Protein AF-T1JKF8-F1 (afdb_monomer_lite)

Radius of gyration: 16.19 Å; chains: 1; bounding box: 33×34×42 Å

Sequence (92 aa):
MYLGGRFTVFPNGILHIRDVNAGDGGRHYRCRTQHRLTGEIRLSNTAGRLLITEPQSSVPPRITHSMGMVEAYQGDAVELPCAAQGSPTPAY

pLDDT: mean 88.0, std 9.65, range [38.31, 98.0]

Organism: Strigamia maritima (NCBI:txid126957)

Structure (mmCIF, N/CA/C/O backbone):
data_AF-T1JKF8-F1
#
_entry.id   AF-T1JKF8-F1
#
loop_
_atom_site.group_PDB
_atom_site.id
_atom_site.type_symbol
_atom_site.label_atom_id
_atom_site.label_alt_id
_atom_site.label_comp_id
_atom_site.label_asym_id
_atom_site.label_entity_id
_atom_site.label_seq_id
_atom_site.pdbx_PDB_ins_code
_atom_site.Cartn_x
_atom_site.Cartn_y
_atom_site.Cartn_z
_atom_site.occupancy
_atom_site.B_iso_or_equiv
_atom_site.auth_seq_id
_atom_site.auth_comp_id
_atom_site.auth_asym_id
_atom_site.auth_atom_id
_atom_site.pdbx_PDB_model_num
ATOM 1 N N . MET A 1 1 ? -17.302 -8.047 3.059 1.00 38.31 1 MET A N 1
ATOM 2 C CA . MET A 1 1 ? -17.001 -8.222 1.623 1.00 38.31 1 MET A CA 1
ATOM 3 C C . MET A 1 1 ? -16.116 -7.068 1.175 1.00 38.31 1 MET A C 1
ATOM 5 O O . MET A 1 1 ? -16.636 -6.010 0.845 1.00 38.31 1 MET A O 1
ATOM 9 N N . TYR A 1 2 ? -14.792 -7.223 1.221 1.00 51.09 2 TYR A N 1
ATOM 10 C CA . TYR A 1 2 ? -13.895 -6.276 0.556 1.00 51.09 2 TYR A CA 1
ATOM 11 C C . TYR A 1 2 ? -13.829 -6.693 -0.912 1.00 51.09 2 TYR A C 1
ATOM 13 O O . TYR A 1 2 ? -13.073 -7.583 -1.283 1.00 51.09 2 TYR A O 1
ATOM 21 N N . LEU A 1 3 ? -14.704 -6.118 -1.738 1.00 53.41 3 LEU A N 1
ATOM 22 C CA . LEU A 1 3 ? -14.595 -6.220 -3.193 1.00 53.41 3 LEU A CA 1
ATOM 23 C C . LEU A 1 3 ? -13.277 -5.533 -3.571 1.00 53.41 3 LEU A C 1
ATOM 25 O O . LEU A 1 3 ? -13.197 -4.307 -3.572 1.00 53.41 3 LEU A O 1
ATOM 29 N N . GLY A 1 4 ? -12.223 -6.336 -3.737 1.00 60.03 4 GLY A N 1
ATOM 30 C CA . GLY A 1 4 ? -10.835 -5.887 -3.813 1.00 60.03 4 GLY A CA 1
ATOM 31 C C . GLY A 1 4 ? -10.607 -4.924 -4.969 1.00 60.03 4 GLY A C 1
ATOM 32 O O . GLY A 1 4 ? -10.441 -5.337 -6.114 1.00 60.03 4 GLY A O 1
ATOM 33 N N . GLY A 1 5 ? -10.593 -3.632 -4.654 1.00 78.62 5 GLY A N 1
ATOM 34 C CA . GLY A 1 5 ? -10.136 -2.598 -5.564 1.00 78.62 5 GLY A CA 1
ATOM 35 C C . GLY A 1 5 ? -8.612 -2.579 -5.649 1.00 78.62 5 GLY A C 1
ATOM 36 O O . GLY A 1 5 ? -7.902 -3.264 -4.910 1.00 78.62 5 GLY A O 1
ATOM 37 N N . ARG A 1 6 ? -8.096 -1.714 -6.523 1.00 87.69 6 ARG A N 1
ATOM 38 C CA . ARG A 1 6 ? -6.657 -1.458 -6.673 1.00 87.69 6 ARG A CA 1
ATOM 39 C C . ARG A 1 6 ? -5.945 -1.192 -5.338 1.00 87.69 6 ARG A C 1
ATOM 41 O O . ARG A 1 6 ? -4.803 -1.595 -5.168 1.00 87.69 6 ARG A O 1
ATOM 48 N N . PHE A 1 7 ? -6.630 -0.547 -4.395 1.00 89.50 7 PHE A N 1
ATOM 49 C CA . PHE A 1 7 ? -6.164 -0.302 -3.031 1.00 89.50 7 PHE A CA 1
ATOM 50 C C . PHE A 1 7 ? -6.986 -1.157 -2.066 1.00 89.50 7 PHE A C 1
ATOM 52 O O . PHE A 1 7 ? -8.202 -0.993 -1.990 1.00 89.50 7 PHE A O 1
ATOM 59 N N . THR A 1 8 ? -6.334 -2.049 -1.324 1.00 86.69 8 THR A N 1
ATOM 60 C CA . THR A 1 8 ? -6.983 -2.923 -0.337 1.00 86.69 8 THR A CA 1
ATOM 61 C C . THR A 1 8 ? -6.212 -2.868 0.975 1.00 86.69 8 THR A C 1
ATOM 63 O O . THR A 1 8 ? -4.987 -2.919 0.966 1.00 86.69 8 THR A O 1
ATOM 66 N N . VAL A 1 9 ? -6.910 -2.753 2.106 1.00 86.62 9 VAL A N 1
ATOM 67 C CA . VAL A 1 9 ? -6.293 -2.855 3.436 1.00 86.62 9 VAL A CA 1
ATOM 68 C C . VAL A 1 9 ? -6.631 -4.223 4.007 1.00 86.62 9 VAL A C 1
ATOM 70 O O . VAL A 1 9 ? -7.804 -4.533 4.196 1.00 86.62 9 VAL A O 1
ATOM 73 N N . PHE A 1 10 ? -5.606 -5.029 4.258 1.00 79.88 10 PHE A N 1
ATOM 74 C CA . PHE A 1 10 ? -5.753 -6.339 4.877 1.00 79.88 10 PHE A CA 1
ATOM 75 C C . PHE A 1 10 ? -6.225 -6.212 6.335 1.00 79.88 10 PHE A C 1
ATOM 77 O O . PHE A 1 10 ? -5.954 -5.193 6.980 1.00 79.88 10 PHE A O 1
ATOM 84 N N . PRO A 1 11 ? -6.863 -7.251 6.907 1.00 79.56 11 PRO A N 1
ATOM 85 C CA . PRO A 1 11 ? -7.299 -7.250 8.308 1.00 79.56 11 PRO A CA 1
ATOM 86 C C . PRO A 1 11 ? -6.174 -6.979 9.319 1.00 79.56 11 PRO A C 1
ATOM 88 O O . PRO A 1 11 ? -6.421 -6.440 10.394 1.00 79.56 11 PRO A O 1
ATOM 91 N N . ASN A 1 12 ? -4.926 -7.294 8.961 1.00 78.69 12 ASN A N 1
ATOM 92 C CA . ASN A 1 12 ? -3.736 -6.994 9.764 1.00 78.69 12 ASN A CA 1
ATOM 93 C C . ASN A 1 12 ? -3.269 -5.521 9.673 1.00 78.69 12 ASN A C 1
ATOM 95 O O . ASN A 1 12 ? -2.248 -5.165 10.258 1.00 78.69 12 ASN A O 1
ATOM 99 N N . GLY A 1 13 ? -3.986 -4.663 8.940 1.00 86.50 13 GLY A N 1
ATOM 100 C CA . GLY A 1 13 ? -3.697 -3.235 8.794 1.00 86.50 13 GLY A CA 1
ATOM 101 C C . GLY A 1 13 ? -2.728 -2.878 7.663 1.00 86.50 13 GLY A C 1
ATOM 102 O O . GLY A 1 13 ? -2.366 -1.708 7.526 1.00 86.50 13 GLY A O 1
ATOM 103 N N . ILE A 1 14 ? -2.305 -3.843 6.840 1.00 86.75 14 ILE A N 1
ATOM 104 C CA . ILE A 1 14 ? -1.386 -3.599 5.721 1.00 86.75 14 ILE A CA 1
ATOM 105 C C . ILE A 1 14 ? -2.146 -3.073 4.503 1.00 86.75 14 IL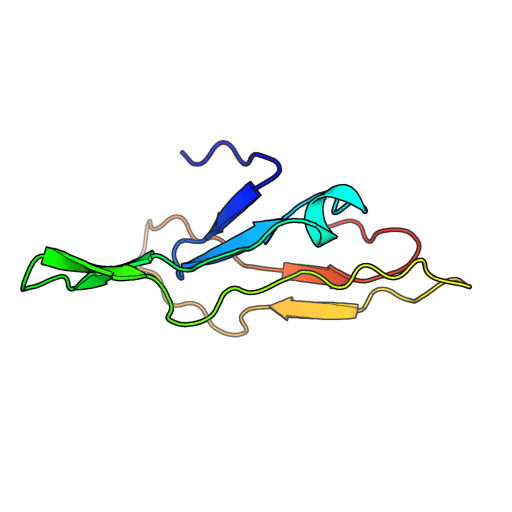E A C 1
ATOM 107 O O . ILE A 1 14 ? -3.128 -3.666 4.067 1.00 86.75 14 ILE A O 1
ATOM 111 N N . LEU A 1 15 ? -1.649 -1.988 3.906 1.00 89.94 15 LEU A N 1
ATOM 112 C CA . LEU A 1 15 ? -2.130 -1.486 2.621 1.00 89.94 15 LEU A CA 1
ATOM 113 C C . LEU A 1 15 ? -1.447 -2.233 1.468 1.00 89.94 15 LEU A C 1
ATOM 115 O O . LEU A 1 15 ? -0.235 -2.139 1.285 1.00 89.94 15 LEU A O 1
ATOM 119 N N . HIS A 1 16 ? -2.244 -2.918 0.660 1.00 85.69 16 HIS A N 1
ATOM 120 C CA . HIS A 1 16 ? -1.844 -3.559 -0.581 1.00 85.69 16 HIS A CA 1
ATOM 121 C C . HIS A 1 16 ? -2.337 -2.751 -1.785 1.00 85.69 16 HIS A C 1
ATOM 123 O O . HIS A 1 16 ? -3.515 -2.390 -1.867 1.00 85.69 16 HIS A O 1
ATOM 129 N N . ILE A 1 17 ? -1.427 -2.464 -2.718 1.00 89.19 17 ILE A N 1
ATOM 130 C CA . ILE A 1 17 ? -1.694 -1.672 -3.922 1.00 89.19 17 ILE A CA 1
ATOM 131 C C . ILE A 1 17 ? -1.370 -2.538 -5.135 1.00 89.19 17 ILE A C 1
ATOM 133 O O . ILE A 1 17 ? -0.226 -2.949 -5.315 1.00 89.19 17 ILE A O 1
ATOM 137 N N . ARG A 1 18 ? -2.386 -2.820 -5.948 1.00 84.69 18 ARG A N 1
ATOM 138 C CA . ARG A 1 18 ? -2.272 -3.570 -7.203 1.00 84.69 18 ARG A CA 1
ATOM 139 C C . ARG A 1 18 ? -1.956 -2.625 -8.357 1.00 84.69 18 ARG A C 1
ATOM 141 O O . ARG A 1 18 ? -2.300 -1.442 -8.303 1.00 84.69 18 ARG A O 1
ATOM 148 N N . ASP A 1 19 ? -1.308 -3.153 -9.391 1.00 85.69 19 ASP A N 1
ATOM 149 C CA . ASP A 1 19 ? -0.977 -2.424 -10.621 1.00 85.69 19 ASP A CA 1
ATOM 150 C C . ASP A 1 19 ? -0.348 -1.054 -10.335 1.00 85.69 19 ASP A C 1
ATOM 152 O O . ASP A 1 19 ? -0.845 -0.019 -10.783 1.00 85.69 19 ASP A O 1
ATOM 156 N N . VAL A 1 20 ? 0.689 -1.030 -9.490 1.00 88.88 20 VAL A N 1
ATOM 157 C CA . VAL A 1 20 ? 1.380 0.202 -9.080 1.00 88.88 20 VAL A CA 1
ATOM 158 C C . VAL A 1 20 ? 1.906 0.935 -10.314 1.00 88.88 20 VAL A C 1
ATOM 160 O O . VAL A 1 20 ? 2.539 0.334 -11.176 1.00 88.88 20 VAL A O 1
ATOM 163 N N . ASN A 1 21 ? 1.660 2.243 -10.391 1.00 89.56 21 ASN A N 1
ATOM 164 C CA . ASN A 1 21 ? 2.104 3.097 -11.492 1.00 89.56 21 ASN A CA 1
ATOM 165 C C . ASN A 1 21 ? 2.788 4.366 -10.977 1.00 89.56 21 ASN A C 1
ATOM 167 O O . ASN A 1 21 ? 2.647 4.724 -9.810 1.00 89.56 21 ASN A O 1
ATOM 171 N N . ALA A 1 22 ? 3.493 5.085 -11.856 1.00 90.50 22 ALA A N 1
ATOM 172 C CA . ALA A 1 22 ? 4.265 6.278 -11.493 1.00 90.50 22 ALA A CA 1
ATOM 173 C C . ALA A 1 22 ? 3.470 7.333 -10.688 1.00 90.50 22 ALA A C 1
ATOM 175 O O . ALA A 1 22 ? 4.033 8.004 -9.821 1.00 90.50 22 ALA A O 1
ATOM 176 N N . GLY A 1 23 ? 2.155 7.446 -10.913 1.00 92.31 23 GLY A N 1
ATOM 177 C CA . GLY A 1 23 ? 1.283 8.358 -10.171 1.00 92.31 23 GLY A CA 1
ATOM 178 C C . GLY A 1 23 ? 1.151 8.020 -8.682 1.00 92.31 23 GLY A C 1
ATOM 179 O O . GLY A 1 23 ? 0.917 8.913 -7.867 1.00 92.31 23 GLY A O 1
ATOM 180 N N . ASP A 1 24 ? 1.347 6.761 -8.293 1.00 93.12 24 ASP A N 1
ATOM 181 C CA . ASP A 1 24 ? 1.279 6.342 -6.891 1.00 93.12 24 ASP A CA 1
ATOM 182 C C . ASP A 1 24 ? 2.515 6.762 -6.089 1.00 93.12 24 ASP A C 1
ATOM 184 O O . ASP A 1 24 ? 2.415 6.935 -4.874 1.00 93.12 24 ASP A O 1
ATOM 188 N N . GLY A 1 25 ? 3.658 6.974 -6.750 1.00 92.19 25 GLY A N 1
ATOM 189 C CA . GLY A 1 25 ? 4.886 7.470 -6.117 1.00 92.19 25 GLY A CA 1
ATOM 190 C C . GLY A 1 25 ? 4.790 8.934 -5.678 1.00 92.19 25 GLY A C 1
ATOM 191 O O . GLY A 1 25 ? 5.458 9.356 -4.733 1.00 92.19 25 GLY A O 1
ATOM 192 N N . GLY A 1 26 ? 3.899 9.705 -6.311 1.00 91.00 26 GLY A N 1
ATOM 193 C CA . GLY A 1 26 ? 3.590 11.081 -5.918 1.00 91.00 26 GLY A CA 1
ATOM 194 C C . GLY A 1 26 ? 2.692 11.192 -4.680 1.00 91.00 26 GLY A C 1
ATOM 195 O O . GLY A 1 26 ? 2.552 12.281 -4.122 1.00 91.00 26 GLY A O 1
ATOM 196 N N . ARG A 1 27 ? 2.077 10.088 -4.234 1.00 92.44 27 ARG A N 1
ATOM 197 C CA . ARG A 1 27 ? 1.137 10.079 -3.106 1.00 92.44 27 ARG A CA 1
ATOM 198 C C . ARG A 1 27 ? 1.853 9.907 -1.768 1.00 92.44 27 ARG A C 1
ATOM 200 O O . ARG A 1 27 ? 2.883 9.247 -1.656 1.00 92.44 27 ARG A O 1
ATOM 207 N N . HIS A 1 28 ? 1.248 10.477 -0.731 1.00 94.44 28 HIS A N 1
ATOM 208 C CA . HIS A 1 28 ? 1.653 10.298 0.657 1.00 94.44 28 HIS A CA 1
ATOM 209 C C . HIS A 1 28 ? 0.685 9.356 1.368 1.00 94.44 28 HIS A C 1
ATOM 211 O O . HIS A 1 28 ? -0.485 9.689 1.551 1.00 94.44 28 HIS A O 1
ATOM 217 N N . TYR A 1 29 ? 1.182 8.207 1.812 1.00 95.38 29 TYR A N 1
ATOM 218 C CA . TYR A 1 29 ? 0.395 7.219 2.541 1.00 95.38 29 TYR A CA 1
ATOM 219 C C . TYR A 1 29 ? 0.607 7.387 4.045 1.00 95.38 29 TYR A C 1
ATOM 221 O O . TYR A 1 29 ? 1.740 7.501 4.513 1.00 95.38 29 TYR A O 1
ATOM 229 N N . ARG A 1 30 ? -0.478 7.403 4.821 1.00 96.12 30 ARG A N 1
ATOM 230 C CA . ARG A 1 30 ? -0.433 7.453 6.288 1.00 96.12 30 ARG A CA 1
ATOM 231 C C . ARG A 1 30 ? -1.304 6.358 6.878 1.00 96.12 30 ARG A C 1
ATOM 233 O O . ARG A 1 30 ? -2.387 6.088 6.365 1.00 96.12 30 ARG A O 1
ATOM 240 N N . CYS A 1 31 ? -0.837 5.772 7.974 1.00 95.50 31 CYS A N 1
ATOM 241 C CA . CYS A 1 31 ? -1.654 4.867 8.769 1.00 95.50 31 CYS A CA 1
ATOM 242 C C . CYS A 1 31 ? -2.536 5.685 9.716 1.00 95.50 31 CYS A C 1
ATOM 244 O O . CYS A 1 31 ? -2.097 6.704 10.256 1.00 95.50 31 CYS A O 1
ATOM 246 N N . ARG A 1 32 ? -3.774 5.232 9.915 1.00 95.62 32 ARG A N 1
ATOM 247 C CA . ARG A 1 32 ? -4.696 5.754 10.921 1.00 95.62 32 ARG A CA 1
ATOM 248 C C . ARG A 1 32 ? -4.975 4.645 11.923 1.00 95.62 32 ARG A C 1
ATOM 250 O O . ARG A 1 32 ? -5.638 3.672 11.576 1.00 95.62 32 ARG A O 1
ATOM 257 N N . THR A 1 33 ? -4.496 4.803 13.147 1.00 94.81 33 THR A N 1
ATOM 258 C CA . THR A 1 33 ? -4.776 3.873 14.240 1.00 94.81 33 THR A CA 1
ATOM 259 C C . THR A 1 33 ? -5.915 4.404 15.096 1.00 94.81 33 THR A C 1
ATOM 261 O O . THR A 1 33 ? -6.110 5.615 15.214 1.00 94.81 33 THR A O 1
ATOM 264 N N . GLN A 1 34 ? -6.684 3.491 15.682 1.00 96.06 34 GLN A N 1
ATOM 265 C CA . GLN A 1 34 ? -7.715 3.811 16.660 1.00 96.06 34 GLN A CA 1
ATOM 26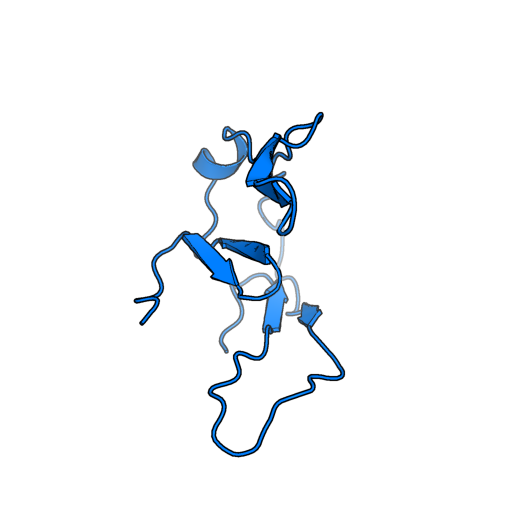6 C C . GLN A 1 34 ? -7.468 2.986 17.916 1.00 96.06 34 GLN A C 1
ATOM 268 O O . GLN A 1 34 ? -7.399 1.758 17.858 1.00 96.06 34 GLN A O 1
ATOM 273 N N . HIS A 1 35 ? -7.334 3.657 19.054 1.00 96.50 35 HIS A N 1
ATOM 274 C CA . HIS A 1 35 ? -7.185 2.983 20.329 1.00 96.50 35 HIS A CA 1
ATOM 275 C C . HIS A 1 35 ? -8.535 2.409 20.774 1.00 96.50 35 HIS A C 1
ATOM 277 O O . HIS A 1 35 ? -9.499 3.148 20.967 1.00 96.50 35 HIS A O 1
ATOM 283 N N . ARG A 1 36 ? -8.616 1.085 20.950 1.00 95.94 36 ARG A N 1
ATOM 284 C CA . ARG A 1 36 ? -9.892 0.380 21.171 1.00 95.94 36 ARG A CA 1
ATOM 285 C C . ARG A 1 36 ? -10.638 0.824 22.436 1.00 95.94 36 ARG A C 1
ATOM 287 O O . ARG A 1 36 ? -11.860 0.809 22.441 1.00 95.94 36 ARG A O 1
ATOM 294 N N . LEU A 1 37 ? -9.916 1.185 23.500 1.00 97.94 37 LEU A N 1
ATOM 295 C CA . LEU A 1 37 ? -10.517 1.509 24.804 1.00 97.94 37 LEU A CA 1
ATOM 296 C C . LEU A 1 37 ? -10.930 2.979 24.924 1.00 97.94 37 LEU A C 1
ATOM 298 O O . LEU A 1 37 ? -11.980 3.281 25.474 1.00 97.94 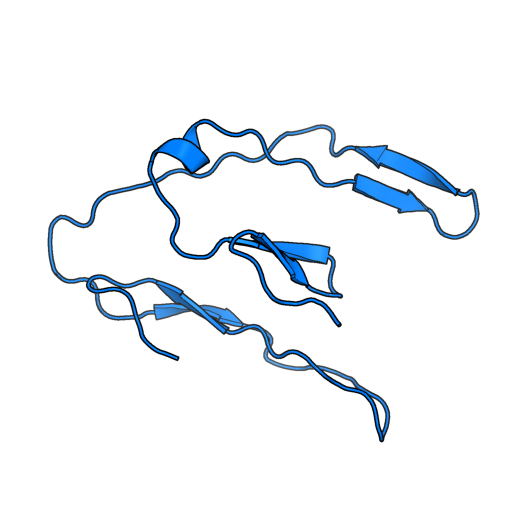37 LEU A O 1
ATOM 302 N N . THR A 1 38 ? -10.090 3.892 24.432 1.00 97.56 38 THR A N 1
ATOM 303 C CA . THR A 1 38 ? -10.312 5.346 24.562 1.00 97.56 38 THR A CA 1
ATOM 304 C C . THR A 1 38 ? -10.992 5.944 23.337 1.00 97.56 38 THR A C 1
ATOM 306 O O . THR A 1 38 ? -11.471 7.070 23.391 1.00 97.56 38 THR A O 1
ATOM 309 N N . GLY A 1 39 ? -10.995 5.224 22.214 1.00 96.94 39 GLY A N 1
ATOM 310 C CA . GLY A 1 39 ? -11.473 5.720 20.929 1.00 96.94 39 GLY A CA 1
ATOM 311 C C . GLY A 1 39 ? -10.539 6.729 20.257 1.00 96.94 39 GLY A C 1
ATOM 312 O O . GLY A 1 39 ? -10.875 7.204 19.174 1.00 96.94 39 GLY A O 1
ATOM 313 N N . GLU A 1 40 ? -9.380 7.049 20.849 1.00 98.00 40 GLU A N 1
ATOM 314 C CA . GLU A 1 40 ? -8.440 8.029 20.294 1.00 98.00 40 GLU A CA 1
ATOM 315 C C . GLU A 1 40 ? -7.962 7.584 18.909 1.00 98.00 40 GLU A C 1
ATOM 317 O O . GLU A 1 40 ? -7.460 6.471 18.735 1.00 98.00 40 GLU A O 1
ATOM 322 N N . ILE A 1 41 ? -8.108 8.468 17.923 1.00 97.38 41 ILE A N 1
ATOM 323 C CA . ILE A 1 41 ? -7.627 8.248 16.562 1.00 97.38 41 ILE A CA 1
ATOM 324 C C . ILE A 1 41 ? -6.342 9.039 16.370 1.00 97.38 41 ILE A C 1
ATOM 326 O O . ILE A 1 41 ? -6.324 10.256 16.548 1.00 97.38 41 ILE A O 1
ATOM 330 N N . ARG A 1 42 ? -5.278 8.359 15.940 1.00 97.44 42 ARG A N 1
ATOM 331 C CA . ARG A 1 42 ? -3.996 8.992 15.625 1.00 97.44 42 ARG A CA 1
ATOM 332 C C . ARG A 1 42 ? -3.551 8.634 14.220 1.00 97.44 42 ARG A C 1
ATOM 334 O O . ARG A 1 42 ? -3.678 7.497 13.769 1.00 97.44 42 ARG A O 1
ATOM 341 N N . LEU A 1 43 ? -3.009 9.627 13.527 1.00 97.19 43 LEU A N 1
ATOM 342 C CA . LEU A 1 43 ? -2.291 9.411 12.278 1.00 97.19 43 LEU A CA 1
ATOM 343 C C . LEU A 1 43 ? -0.821 9.131 12.575 1.00 97.19 43 LEU A C 1
ATOM 345 O O . LEU A 1 43 ? -0.272 9.616 13.565 1.00 97.19 43 LEU A O 1
ATOM 349 N N . SER A 1 44 ? -0.174 8.374 11.694 1.00 96.44 44 SER A N 1
ATOM 350 C CA . SER A 1 44 ? 1.275 8.211 11.738 1.00 96.44 44 SER A CA 1
ATOM 351 C C . SER A 1 44 ? 1.974 9.573 11.638 1.00 96.44 44 SER A C 1
ATOM 353 O O . SER A 1 44 ? 1.644 10.392 10.776 1.00 96.44 44 SER A O 1
ATOM 355 N N . ASN A 1 45 ? 2.969 9.799 12.504 1.00 96.44 45 ASN A N 1
ATOM 356 C CA . ASN A 1 45 ? 3.762 11.037 12.515 1.00 96.44 45 ASN A CA 1
ATOM 357 C C . ASN A 1 45 ? 4.471 11.270 11.170 1.00 96.44 45 ASN A C 1
ATOM 359 O O . ASN A 1 45 ? 4.659 12.405 10.738 1.00 96.44 45 ASN A O 1
ATOM 363 N N . THR A 1 46 ? 4.839 10.185 10.489 1.00 95.94 46 THR A N 1
ATOM 364 C CA . THR A 1 46 ? 5.461 10.198 9.167 1.00 95.94 46 THR A CA 1
ATOM 365 C C . THR A 1 46 ? 4.480 9.726 8.095 1.00 95.94 46 THR A C 1
ATOM 367 O O . THR A 1 46 ? 3.528 8.989 8.365 1.00 95.94 46 THR A O 1
ATOM 370 N N . ALA A 1 47 ? 4.699 10.176 6.860 1.00 95.44 47 ALA A N 1
ATOM 371 C CA . ALA A 1 47 ? 4.014 9.656 5.683 1.00 95.44 47 ALA A CA 1
ATOM 372 C C . ALA A 1 47 ? 4.978 8.786 4.874 1.00 95.44 47 ALA A C 1
ATOM 374 O O . ALA A 1 47 ? 6.093 9.216 4.581 1.00 95.44 47 ALA A O 1
ATOM 375 N N . GLY A 1 48 ? 4.530 7.595 4.488 1.00 94.06 48 GLY A N 1
ATOM 376 C CA . GLY A 1 48 ? 5.226 6.738 3.538 1.00 94.06 48 GLY A CA 1
ATOM 377 C C . GLY A 1 48 ? 5.049 7.236 2.105 1.00 94.06 48 GLY A C 1
ATOM 378 O O . GLY A 1 48 ? 4.034 7.848 1.761 1.00 94.06 48 GLY A O 1
ATOM 379 N N . ARG A 1 49 ? 6.040 6.955 1.263 1.00 94.56 49 ARG A N 1
ATOM 380 C CA . ARG A 1 49 ? 5.999 7.159 -0.189 1.00 94.56 49 ARG A CA 1
ATOM 381 C C . ARG A 1 49 ? 6.469 5.885 -0.876 1.00 94.56 49 ARG A C 1
ATOM 383 O O . ARG A 1 49 ? 7.261 5.139 -0.305 1.00 94.56 49 ARG A O 1
ATOM 390 N N . LEU A 1 50 ? 5.993 5.659 -2.094 1.00 92.50 50 LEU A N 1
ATOM 391 C CA . LEU A 1 50 ? 6.458 4.557 -2.930 1.00 92.50 50 LEU A CA 1
ATOM 392 C C . LEU A 1 50 ? 7.580 5.056 -3.837 1.00 92.50 50 LEU A C 1
ATOM 394 O O . LEU A 1 50 ? 7.406 6.049 -4.543 1.00 92.50 50 LEU A O 1
ATOM 398 N N . LEU A 1 51 ? 8.713 4.358 -3.830 1.00 91.12 51 LEU A N 1
ATOM 399 C CA . LEU A 1 51 ? 9.745 4.529 -4.845 1.00 91.12 51 LEU A CA 1
ATOM 400 C C . LEU A 1 51 ? 9.472 3.530 -5.967 1.00 91.12 51 LEU A C 1
ATOM 402 O O . LEU A 1 51 ? 9.484 2.324 -5.734 1.00 91.12 51 LEU A O 1
ATOM 406 N N . ILE A 1 52 ? 9.200 4.040 -7.163 1.00 90.00 52 ILE A N 1
ATOM 407 C CA . ILE A 1 52 ? 8.830 3.226 -8.320 1.00 90.00 52 ILE A CA 1
ATOM 408 C C . ILE A 1 52 ? 9.999 3.248 -9.292 1.00 90.00 52 ILE A C 1
ATOM 410 O O . ILE A 1 52 ? 10.417 4.315 -9.737 1.00 90.00 52 ILE A O 1
ATOM 414 N N . THR A 1 53 ? 10.536 2.069 -9.583 1.00 88.00 53 THR A N 1
ATOM 415 C CA . THR A 1 53 ? 11.693 1.884 -10.458 1.00 88.00 53 THR A CA 1
ATOM 416 C C . THR A 1 53 ? 11.311 1.003 -11.631 1.00 88.00 53 THR A C 1
ATOM 418 O O . THR A 1 53 ? 10.803 -0.098 -11.421 1.00 88.00 53 THR A O 1
ATOM 421 N N . GLU A 1 54 ? 11.606 1.460 -12.844 1.00 85.00 54 GLU A N 1
ATOM 422 C CA . GLU A 1 54 ? 11.412 0.653 -14.046 1.00 85.00 54 GLU A CA 1
ATOM 423 C C . GLU A 1 54 ? 12.546 -0.387 -14.171 1.00 85.00 54 GLU A C 1
ATOM 425 O O . GLU A 1 54 ? 13.728 -0.012 -14.130 1.00 85.00 54 GLU A O 1
ATOM 430 N N . PRO A 1 55 ? 12.230 -1.687 -14.293 1.00 85.44 55 PRO A N 1
ATOM 431 C CA . PRO A 1 55 ? 13.231 -2.734 -14.457 1.00 85.44 55 PRO A CA 1
ATOM 432 C C . PRO A 1 55 ? 13.972 -2.587 -15.796 1.00 85.44 55 PRO A C 1
ATOM 434 O O . PRO A 1 55 ? 13.364 -2.521 -16.857 1.00 85.44 55 PRO A O 1
ATOM 437 N N . GLN A 1 56 ? 15.307 -2.586 -15.753 1.00 87.75 56 GLN A N 1
ATOM 438 C CA . GLN A 1 56 ? 16.162 -2.480 -16.951 1.00 87.75 56 GLN A CA 1
ATOM 439 C C . GLN A 1 56 ? 16.323 -3.813 -17.705 1.00 87.75 56 GLN A C 1
ATOM 441 O O . GLN A 1 56 ? 16.802 -3.850 -18.833 1.00 87.75 56 GLN A O 1
ATOM 446 N N . SER A 1 57 ? 15.975 -4.928 -17.061 1.00 91.12 57 SER A N 1
ATOM 447 C CA . SER A 1 57 ? 16.052 -6.285 -17.609 1.00 91.12 57 SER A CA 1
ATOM 448 C C . SER A 1 57 ? 15.009 -7.179 -16.933 1.00 91.12 57 SER A C 1
ATOM 450 O O . SER A 1 57 ? 14.306 -6.732 -16.021 1.00 91.12 57 SER A O 1
ATOM 452 N N . SER A 1 58 ? 14.892 -8.435 -17.371 1.00 92.69 58 SER A N 1
ATOM 453 C CA . SER A 1 58 ? 14.015 -9.392 -16.698 1.00 92.69 58 SER A CA 1
ATOM 454 C C . SER A 1 58 ? 14.507 -9.649 -15.273 1.00 92.69 58 SER A C 1
ATOM 456 O O . SER A 1 58 ? 15.684 -9.925 -15.045 1.00 92.69 58 SER A O 1
ATOM 458 N N . VAL A 1 59 ? 13.589 -9.554 -14.316 1.00 92.62 59 VAL A N 1
ATOM 459 C CA . VAL A 1 59 ? 13.843 -9.794 -12.896 1.00 92.62 59 VAL A CA 1
ATOM 460 C C . VAL A 1 59 ? 13.005 -11.002 -12.486 1.00 92.62 59 VAL A C 1
ATOM 462 O O . VAL A 1 59 ? 11.777 -10.932 -12.601 1.00 92.62 59 VAL A O 1
ATOM 465 N N . PRO A 1 60 ? 13.616 -12.105 -12.015 1.00 92.81 60 PRO A N 1
ATOM 466 C CA . PRO A 1 60 ? 12.864 -13.283 -11.606 1.00 92.81 60 PRO A CA 1
ATOM 467 C C . PRO A 1 60 ? 11.915 -12.951 -10.444 1.00 92.81 60 PRO A C 1
ATOM 469 O O . PRO A 1 60 ? 12.255 -12.124 -9.591 1.00 92.81 60 PRO A O 1
ATOM 472 N N . PRO A 1 61 ? 10.735 -13.593 -10.387 1.00 92.69 61 PRO A N 1
ATOM 473 C CA . PRO A 1 61 ? 9.764 -13.349 -9.334 1.00 92.69 61 PRO A CA 1
ATOM 474 C C . PRO A 1 61 ? 10.347 -13.710 -7.965 1.00 92.69 61 PRO A C 1
ATOM 476 O O . PRO A 1 61 ? 10.875 -14.804 -7.762 1.00 92.69 61 PRO A O 1
ATOM 479 N N . ARG A 1 62 ? 10.211 -12.801 -7.001 1.00 91.88 62 ARG A N 1
ATOM 480 C CA . ARG A 1 62 ? 10.585 -13.017 -5.603 1.00 91.88 62 ARG A CA 1
ATOM 481 C C . ARG A 1 62 ? 9.450 -12.589 -4.691 1.00 91.88 62 ARG A C 1
ATOM 483 O O . ARG A 1 62 ? 8.964 -11.467 -4.798 1.00 91.88 62 ARG A O 1
ATOM 490 N N . ILE A 1 63 ? 9.081 -13.459 -3.755 1.00 90.56 63 ILE A N 1
ATOM 491 C CA . ILE A 1 63 ? 8.136 -13.128 -2.685 1.00 90.56 63 ILE A CA 1
ATOM 492 C C . ILE A 1 63 ? 8.798 -12.099 -1.765 1.00 90.56 63 ILE A C 1
ATOM 494 O O . ILE A 1 63 ? 9.850 -12.356 -1.178 1.00 90.56 63 ILE A O 1
ATOM 498 N N . THR A 1 64 ? 8.193 -10.922 -1.660 1.00 88.00 64 THR A N 1
ATOM 499 C CA . THR A 1 64 ? 8.659 -9.821 -0.809 1.00 88.00 64 THR A CA 1
ATOM 500 C C . THR A 1 64 ? 7.831 -9.672 0.453 1.00 88.00 64 THR A C 1
ATOM 502 O O . THR A 1 64 ? 8.325 -9.141 1.445 1.00 88.00 64 THR A O 1
ATOM 505 N N . HIS A 1 65 ? 6.597 -10.176 0.450 1.00 84.75 65 HIS A N 1
ATOM 506 C CA . HIS A 1 65 ? 5.765 -10.222 1.637 1.00 84.75 65 HIS A CA 1
ATOM 507 C C . HIS A 1 65 ? 4.916 -11.490 1.651 1.00 84.75 65 HIS A C 1
ATOM 509 O O . HIS A 1 65 ? 4.175 -11.770 0.713 1.00 84.75 65 HIS A O 1
ATOM 515 N N . SER A 1 66 ? 5.029 -12.253 2.731 1.00 87.50 66 SER A N 1
ATOM 516 C CA . SER A 1 66 ? 4.174 -13.399 3.023 1.00 87.50 66 SER A CA 1
ATOM 517 C C . SER A 1 66 ? 4.044 -13.557 4.533 1.00 87.50 66 SER A C 1
ATOM 519 O O . SER A 1 66 ? 4.867 -13.023 5.282 1.00 87.50 66 SER A O 1
ATOM 521 N N . MET A 1 67 ? 3.017 -14.274 4.987 1.00 83.81 67 MET A N 1
ATOM 522 C CA . MET A 1 67 ? 2.900 -14.677 6.388 1.00 83.81 67 MET A CA 1
ATOM 523 C C . MET A 1 67 ? 3.068 -16.188 6.506 1.00 83.81 67 MET A C 1
ATOM 525 O O . MET A 1 67 ? 2.308 -16.947 5.915 1.00 83.81 67 MET A O 1
ATOM 529 N N . GLY A 1 68 ? 4.091 -16.613 7.255 1.00 81.12 68 GLY A N 1
ATOM 530 C CA . GLY A 1 68 ? 4.430 -18.031 7.421 1.00 81.12 68 GLY A CA 1
ATOM 531 C C . GLY A 1 68 ? 3.516 -18.787 8.388 1.00 81.12 68 GLY A C 1
ATOM 532 O O . GLY A 1 68 ? 3.428 -20.007 8.307 1.00 81.12 68 GLY A O 1
ATOM 533 N N . MET A 1 69 ? 2.827 -18.078 9.285 1.00 84.75 69 MET A N 1
ATOM 534 C CA . MET A 1 69 ? 1.858 -18.647 10.220 1.00 84.75 69 MET A CA 1
ATOM 535 C C . MET A 1 69 ? 0.678 -17.688 10.366 1.00 84.75 69 MET A C 1
ATOM 537 O O . MET A 1 69 ? 0.873 -16.482 10.527 1.00 84.75 69 MET A O 1
ATOM 541 N N . VAL A 1 70 ? -0.537 -18.232 10.291 1.00 84.44 70 VAL A N 1
ATOM 542 C CA . VAL A 1 70 ? -1.787 -17.500 10.502 1.00 84.44 70 VAL A CA 1
ATOM 543 C C . VAL A 1 70 ? -2.671 -18.330 11.424 1.00 84.44 70 VAL A C 1
ATOM 545 O O . VAL A 1 70 ? -2.892 -19.511 11.167 1.00 84.44 70 VAL A O 1
ATOM 548 N N . GLU A 1 71 ? -3.151 -17.713 12.499 1.00 88.94 71 GLU A N 1
ATOM 549 C CA . GLU A 1 71 ? -4.079 -18.325 13.449 1.00 88.94 71 GLU A CA 1
ATOM 550 C C . GLU A 1 71 ? -5.509 -17.890 13.121 1.00 88.94 71 GLU A C 1
ATOM 552 O O . GLU A 1 71 ? -5.759 -16.717 12.841 1.00 88.94 71 GLU A O 1
ATOM 557 N N . ALA A 1 72 ? -6.441 -18.839 13.143 1.00 89.44 72 ALA A N 1
ATOM 558 C CA . ALA A 1 72 ? -7.848 -18.602 12.852 1.00 89.44 72 ALA A CA 1
ATOM 559 C C . ALA A 1 72 ? -8.725 -19.616 13.591 1.00 89.44 72 ALA A C 1
ATOM 561 O O . ALA A 1 72 ? -8.280 -20.730 13.884 1.00 89.44 72 ALA A O 1
ATOM 562 N N . TYR A 1 73 ? -9.972 -19.246 13.873 1.00 94.12 73 TYR A N 1
ATOM 563 C CA . TYR A 1 73 ? -10.952 -20.170 14.430 1.00 94.12 73 TYR A CA 1
ATOM 564 C C . TYR A 1 73 ? -11.632 -20.979 13.327 1.00 94.12 73 TYR A C 1
ATOM 566 O O . TYR A 1 73 ? -11.668 -20.600 12.153 1.00 94.12 73 TYR A O 1
ATOM 574 N N . GLN A 1 74 ? -12.195 -22.126 13.704 1.00 93.88 74 GLN A N 1
ATOM 575 C CA . GLN A 1 74 ? -12.956 -22.942 12.767 1.00 93.88 74 GLN A CA 1
ATOM 576 C C . GLN A 1 74 ? -14.154 -22.145 12.228 1.00 93.88 74 GLN A C 1
ATOM 578 O O . GLN A 1 74 ? -15.005 -21.704 12.995 1.00 93.88 74 GLN A O 1
ATOM 583 N N . GLY A 1 75 ? -14.220 -21.998 10.902 1.00 92.31 75 GLY A N 1
ATOM 584 C CA . GLY A 1 75 ? -15.263 -21.232 10.213 1.00 92.31 75 GLY A CA 1
ATOM 585 C C . GLY A 1 75 ? -14.862 -19.806 9.824 1.00 92.31 75 GLY A C 1
ATOM 586 O O . GLY A 1 75 ? -15.606 -19.171 9.077 1.00 92.31 75 GLY A O 1
ATOM 587 N N . ASP A 1 76 ? -13.696 -19.318 10.255 1.00 89.88 76 ASP A N 1
ATOM 588 C CA . ASP A 1 76 ? -13.192 -18.010 9.834 1.00 89.88 76 ASP A CA 1
ATOM 589 C C . ASP A 1 76 ? -12.767 -18.021 8.359 1.00 89.88 76 ASP A C 1
ATOM 591 O O . ASP A 1 76 ? -12.125 -18.953 7.867 1.00 89.88 76 ASP A O 1
ATOM 595 N N . ALA A 1 77 ? -13.080 -16.936 7.650 1.00 84.19 77 ALA A N 1
ATOM 596 C CA . ALA A 1 77 ? -12.486 -16.652 6.351 1.00 84.19 77 ALA A CA 1
ATOM 597 C C . ALA A 1 77 ? -11.122 -15.982 6.562 1.00 84.19 77 ALA A C 1
ATOM 599 O O . ALA A 1 77 ? -11.040 -14.909 7.162 1.00 84.19 77 ALA A O 1
ATOM 600 N N . VAL A 1 78 ? -10.060 -16.604 6.052 1.00 82.44 78 VAL A N 1
ATOM 601 C CA . VAL A 1 78 ? -8.681 -16.130 6.216 1.00 82.44 78 VAL A CA 1
ATOM 602 C C . VAL A 1 78 ? -8.1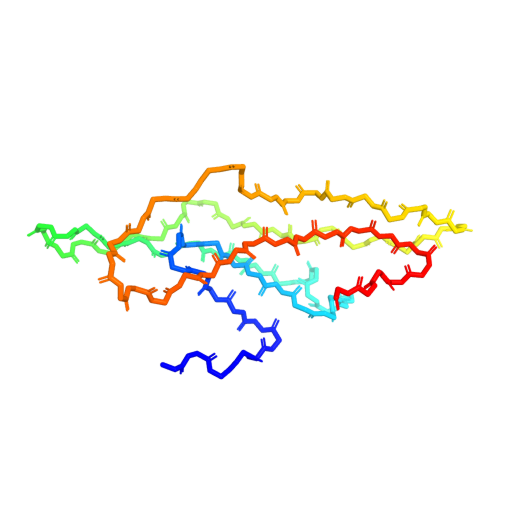25 -15.667 4.876 1.00 82.44 78 VAL A C 1
ATOM 604 O O . VAL A 1 78 ? -8.261 -16.354 3.865 1.00 82.44 78 VAL A O 1
ATOM 607 N N . GLU A 1 79 ? -7.457 -14.517 4.875 1.00 78.56 79 GLU A N 1
ATOM 608 C CA . GLU A 1 79 ? -6.711 -14.016 3.722 1.00 78.56 79 GLU A CA 1
ATOM 609 C C . GLU A 1 79 ? -5.214 -14.241 3.948 1.00 78.56 79 GLU A C 1
ATOM 611 O O . GLU A 1 79 ? -4.634 -13.730 4.908 1.00 78.56 79 GLU A O 1
ATOM 616 N N . LEU A 1 80 ? -4.582 -15.010 3.059 1.00 84.44 80 LEU A N 1
ATOM 617 C CA . LEU A 1 80 ? -3.146 -15.272 3.104 1.00 84.44 80 LEU A CA 1
ATOM 618 C C . LEU A 1 80 ? -2.418 -14.271 2.199 1.00 84.44 80 LEU A C 1
ATOM 620 O O . LEU A 1 80 ? -2.565 -14.340 0.976 1.00 84.44 80 LEU A O 1
ATOM 624 N N . PRO A 1 81 ? -1.635 -13.331 2.754 1.00 79.94 81 PRO A N 1
ATOM 625 C CA . PRO A 1 81 ? -0.905 -12.385 1.931 1.00 79.94 81 PRO A CA 1
ATOM 626 C C . PRO A 1 81 ? 0.237 -13.100 1.203 1.00 79.94 81 PRO A C 1
ATOM 628 O O . PRO A 1 81 ? 1.068 -13.767 1.820 1.00 79.94 81 PRO A O 1
ATOM 631 N N . CYS A 1 82 ? 0.299 -12.909 -0.111 1.00 84.56 82 CYS A N 1
ATOM 632 C CA . CYS A 1 82 ? 1.424 -13.296 -0.950 1.00 84.56 82 CYS A CA 1
ATOM 633 C C . CYS A 1 82 ? 1.681 -12.154 -1.933 1.00 84.56 82 CYS A C 1
ATOM 635 O O . CYS A 1 82 ? 0.954 -11.984 -2.907 1.00 84.56 82 CYS A O 1
ATOM 637 N N . ALA A 1 83 ? 2.674 -11.321 -1.636 1.00 85.06 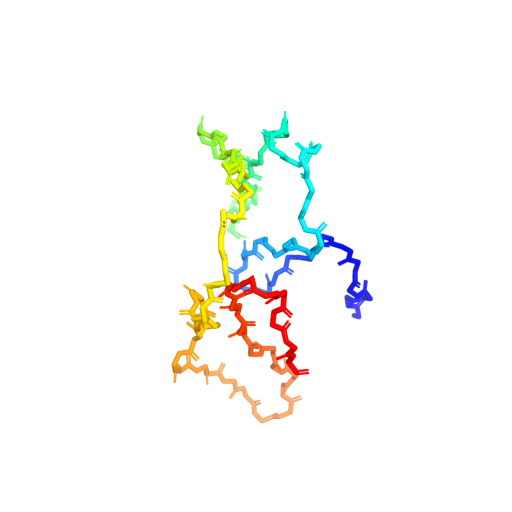83 ALA A N 1
ATOM 638 C CA . ALA A 1 83 ? 3.149 -10.302 -2.556 1.00 85.06 83 ALA A CA 1
ATOM 639 C C . ALA A 1 83 ? 4.522 -10.714 -3.082 1.00 85.06 83 ALA A C 1
ATOM 641 O O . ALA A 1 83 ? 5.460 -10.952 -2.318 1.00 85.06 83 ALA A O 1
ATOM 642 N N . ALA A 1 84 ? 4.625 -10.770 -4.398 1.00 89.25 84 ALA A N 1
ATOM 643 C CA . ALA A 1 84 ? 5.817 -11.026 -5.171 1.00 89.25 84 ALA A CA 1
ATOM 644 C C . ALA A 1 84 ? 6.108 -9.846 -6.104 1.00 89.25 84 ALA A C 1
ATOM 646 O O . ALA A 1 84 ? 5.210 -9.145 -6.574 1.00 89.25 84 ALA A O 1
ATOM 647 N N . GLN A 1 85 ? 7.391 -9.634 -6.367 1.00 89.38 85 GLN A N 1
ATOM 648 C CA . GLN A 1 85 ? 7.896 -8.638 -7.304 1.00 89.38 85 GLN A CA 1
ATOM 649 C C . GLN A 1 85 ? 8.730 -9.333 -8.376 1.00 89.38 85 GLN A C 1
ATOM 651 O O . GLN A 1 85 ? 9.436 -10.292 -8.077 1.00 89.38 85 GLN A O 1
ATOM 656 N N . GLY A 1 86 ? 8.651 -8.852 -9.612 1.00 90.62 86 GLY A N 1
ATOM 657 C CA . GLY A 1 86 ? 9.374 -9.397 -10.758 1.00 90.62 86 GLY A CA 1
ATOM 658 C C . GLY A 1 86 ? 9.107 -8.576 -12.018 1.00 90.62 86 GLY A C 1
ATOM 659 O O . GLY A 1 86 ? 8.214 -7.729 -12.028 1.00 90.62 86 GLY A O 1
A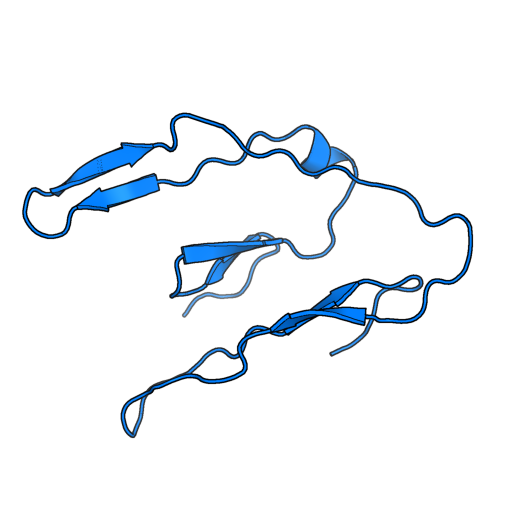TOM 660 N N . SER A 1 87 ? 9.897 -8.827 -13.061 1.00 91.69 87 SER A N 1
ATOM 661 C CA . SER A 1 87 ? 9.716 -8.267 -14.401 1.00 91.69 87 SER A CA 1
ATOM 662 C C . SER A 1 87 ? 9.892 -9.383 -15.439 1.00 91.69 87 SER A C 1
ATOM 664 O O . SER A 1 87 ? 11.013 -9.887 -15.591 1.00 91.69 87 SER A O 1
ATOM 666 N N . PRO A 1 88 ? 8.831 -9.806 -16.150 1.00 90.44 88 PRO A N 1
ATOM 667 C CA . PRO A 1 88 ? 7.462 -9.267 -16.136 1.00 90.44 88 PRO A CA 1
ATOM 668 C C . PRO A 1 88 ? 6.703 -9.529 -14.820 1.00 90.44 88 PRO A C 1
ATOM 670 O O . PRO A 1 88 ? 7.141 -10.325 -13.988 1.00 90.44 88 PRO A O 1
ATOM 673 N N . THR A 1 89 ? 5.569 -8.843 -14.630 1.00 87.06 89 THR A N 1
ATOM 674 C CA . THR A 1 89 ? 4.742 -8.943 -13.415 1.00 87.06 89 THR A CA 1
ATOM 675 C C . THR A 1 89 ? 4.363 -10.402 -13.111 1.00 87.06 89 THR A C 1
ATOM 677 O O . THR A 1 89 ? 3.818 -11.072 -13.991 1.00 87.06 89 THR A O 1
ATOM 680 N N . PRO A 1 90 ? 4.619 -10.905 -11.888 1.00 87.94 90 PRO A N 1
ATOM 681 C CA . PRO A 1 90 ? 4.277 -12.275 -11.510 1.00 87.94 90 PRO A CA 1
ATOM 682 C C . PRO A 1 90 ? 2.762 -12.531 -11.514 1.00 87.94 90 PRO A C 1
ATOM 684 O O . PRO A 1 90 ? 1.980 -11.645 -11.168 1.00 87.94 90 PRO A O 1
ATOM 687 N N . ALA A 1 91 ? 2.366 -13.762 -11.844 1.00 84.44 91 ALA A N 1
ATOM 688 C CA . ALA A 1 91 ? 1.000 -14.260 -11.677 1.00 84.44 91 ALA A CA 1
ATOM 689 C C . ALA A 1 91 ? 0.868 -15.056 -10.364 1.00 84.44 91 ALA A C 1
ATOM 691 O O . ALA A 1 91 ? 1.840 -15.683 -9.933 1.00 84.44 91 ALA A O 1
ATOM 692 N N . TYR A 1 92 ? -0.323 -15.023 -9.757 1.00 74.69 92 TYR A N 1
ATOM 693 C CA . TYR A 1 92 ? -0.687 -15.760 -8.539 1.00 74.69 92 TYR A CA 1
ATOM 694 C C . TYR A 1 92 ? -1.807 -16.753 -8.824 1.00 74.69 92 TYR A C 1
ATOM 696 O O . TYR A 1 92 ? -2.664 -16.420 -9.676 1.00 74.69 92 TYR A O 1
#

Foldseek 3Di:
DCPDDQWDQDPVRDIHGPPDDPVQQVDWAWGWDADPPPRDIDIDPGTDGDDDDDDPDWFDKDFPDWDPDDDDDPPDDDDTDTDIDTVVRDDD

InterPro domains:
  IPR013783 Immunoglobulin-like fold [G3DSA:2.60.40.10] (2-55)
  IPR036179 Immunoglobulin-like domain superfamily [SSF48726] (59-90)

Secondary structure (DSSP, 8-state):
-----SEEE-TTS-EEESS--HHHHT--B--EEE-TTT--EEE-SS-B-------SS-EEEEEEEE-S-----TT------EEEEEESPPP-